Protein AF-A0A258QQN6-F1 (afdb_monomer_lite)

Structure (mmCIF, N/CA/C/O backbone):
data_AF-A0A258QQN6-F1
#
_entry.id   AF-A0A258QQN6-F1
#
loop_
_atom_site.group_PDB
_atom_site.id
_atom_site.type_symbol
_atom_site.label_atom_id
_atom_site.label_alt_id
_atom_site.label_comp_id
_atom_site.label_asym_id
_atom_site.label_entity_id
_atom_site.label_seq_id
_atom_site.pdbx_PDB_ins_code
_atom_site.Cartn_x
_atom_site.Cartn_y
_atom_site.Cartn_z
_atom_site.occupancy
_atom_site.B_iso_or_equiv
_atom_site.auth_seq_id
_atom_site.auth_comp_id
_atom_site.auth_asym_id
_atom_site.auth_atom_id
_atom_site.pdbx_PDB_model_num
ATOM 1 N N . MET A 1 1 ? -7.440 6.059 13.504 1.00 80.56 1 MET A N 1
ATOM 2 C CA . MET A 1 1 ? -8.150 4.883 12.950 1.00 80.56 1 MET A CA 1
ATOM 3 C C . MET A 1 1 ? -7.328 3.583 13.038 1.00 80.56 1 MET A C 1
ATOM 5 O O . MET A 1 1 ? -7.702 2.590 12.429 1.00 80.56 1 MET A O 1
ATOM 9 N N . ALA A 1 2 ? -6.226 3.545 13.803 1.00 85.94 2 ALA A N 1
ATOM 10 C CA . ALA A 1 2 ? -5.318 2.396 13.790 1.00 85.94 2 ALA A CA 1
ATOM 11 C C . ALA A 1 2 ? -5.894 1.136 14.459 1.00 85.94 2 ALA A C 1
ATOM 13 O O . ALA A 1 2 ? -5.624 0.049 13.972 1.00 85.94 2 ALA A O 1
ATOM 14 N N . SER A 1 3 ? -6.712 1.274 15.512 1.00 93.62 3 SER A N 1
ATOM 15 C CA . SER A 1 3 ? -7.341 0.149 16.221 1.00 93.62 3 SER A CA 1
ATOM 16 C C . SER A 1 3 ? -8.828 -0.023 15.889 1.00 93.62 3 SER A C 1
ATOM 18 O O . SER A 1 3 ? -9.477 0.959 15.508 1.00 93.62 3 SER A O 1
ATOM 20 N N . PRO A 1 4 ? -9.406 -1.224 16.099 1.00 93.94 4 PRO A N 1
ATOM 21 C CA . PRO A 1 4 ? -10.830 -1.480 15.858 1.00 93.94 4 PRO A CA 1
ATOM 22 C C . PRO A 1 4 ? -11.749 -0.524 16.624 1.00 93.94 4 PRO A C 1
ATOM 24 O O . PRO A 1 4 ? -12.660 0.068 16.047 1.00 93.94 4 PRO A O 1
ATOM 27 N N . ALA A 1 5 ? -11.455 -0.296 17.908 1.00 94.06 5 ALA A N 1
ATOM 28 C CA . ALA A 1 5 ? -12.217 0.624 18.750 1.00 94.06 5 ALA A CA 1
ATOM 29 C C . ALA A 1 5 ? -12.171 2.064 18.216 1.00 94.06 5 ALA A C 1
ATOM 31 O O . ALA A 1 5 ? -13.203 2.731 18.139 1.00 94.06 5 ALA A O 1
ATOM 32 N N . ALA A 1 6 ? -10.992 2.528 17.785 1.00 93.62 6 ALA A N 1
ATOM 33 C CA . ALA A 1 6 ? -10.862 3.850 17.189 1.00 93.62 6 ALA A CA 1
ATOM 34 C C . ALA A 1 6 ? -11.646 3.948 15.872 1.00 93.62 6 ALA A C 1
ATOM 36 O O . ALA A 1 6 ? -12.299 4.959 15.637 1.00 93.62 6 ALA A O 1
ATOM 37 N N . ARG A 1 7 ? -11.614 2.920 15.012 1.00 95.81 7 ARG A N 1
ATOM 38 C CA . ARG A 1 7 ? -12.393 2.920 13.760 1.00 95.81 7 ARG A CA 1
ATOM 39 C C . ARG A 1 7 ? -13.893 2.988 14.013 1.00 95.81 7 ARG A C 1
ATOM 41 O O . ARG A 1 7 ? -14.550 3.775 13.345 1.00 95.81 7 ARG A O 1
ATOM 48 N N . LYS A 1 8 ? -14.414 2.253 15.002 1.00 94.38 8 LYS A N 1
ATOM 49 C CA . LYS A 1 8 ? -15.832 2.326 15.390 1.00 94.38 8 LYS A CA 1
ATOM 50 C C . LYS A 1 8 ? -16.237 3.745 15.802 1.00 94.38 8 LYS A C 1
ATOM 52 O O . LYS A 1 8 ? -17.205 4.280 15.285 1.00 94.38 8 LYS A O 1
ATOM 57 N N . GLN A 1 9 ? -15.437 4.398 16.647 1.00 95.69 9 GLN A N 1
ATOM 58 C CA . GLN A 1 9 ? -15.704 5.783 17.055 1.00 95.69 9 GLN A CA 1
ATOM 59 C C . GLN A 1 9 ? -15.716 6.762 15.873 1.00 95.69 9 GLN A C 1
ATOM 61 O O . GLN A 1 9 ? -16.502 7.706 15.859 1.00 95.69 9 GLN A O 1
ATOM 66 N N . TRP A 1 10 ? -14.824 6.570 14.899 1.00 95.12 10 TRP A N 1
ATOM 67 C CA . TRP A 1 10 ? -14.793 7.393 13.689 1.00 95.12 10 TRP A CA 1
ATOM 68 C C . TRP A 1 10 ? -15.972 7.103 12.758 1.00 95.12 10 TRP A C 1
ATOM 70 O O . TRP A 1 10 ? -16.530 8.044 12.207 1.00 95.12 10 TRP A O 1
ATOM 80 N N . ALA A 1 11 ? -16.378 5.839 12.635 1.00 95.94 11 ALA A N 1
ATOM 81 C CA . ALA A 1 11 ? -17.544 5.413 11.867 1.00 95.94 11 ALA A CA 1
ATOM 82 C C . ALA A 1 11 ? -18.829 6.079 12.382 1.00 95.94 11 ALA A C 1
ATOM 84 O O . ALA A 1 11 ? -19.538 6.720 11.609 1.00 95.94 11 ALA A O 1
ATOM 85 N N . ASP A 1 12 ? -19.053 6.035 13.700 1.00 95.56 12 ASP A N 1
ATOM 86 C CA . ASP A 1 12 ? -20.218 6.651 14.347 1.00 95.56 12 ASP A CA 1
ATOM 87 C C . ASP A 1 12 ? -20.246 8.176 14.134 1.00 95.56 12 ASP A C 1
ATOM 89 O O . ASP A 1 12 ? -21.292 8.753 13.846 1.00 95.56 12 ASP A O 1
ATOM 93 N N . LYS A 1 13 ? -19.085 8.841 14.230 1.00 95.44 13 LYS A N 1
ATOM 94 C CA . LYS A 1 13 ? -18.965 10.296 14.022 1.00 95.44 13 LYS A CA 1
ATOM 95 C C . LYS A 1 13 ? -19.157 10.717 12.569 1.00 95.44 13 LYS A C 1
ATOM 97 O O . LYS A 1 13 ? -19.714 11.780 12.320 1.00 95.44 13 LYS A O 1
ATOM 102 N N . ALA A 1 14 ? -18.641 9.927 11.632 1.00 93.62 14 ALA A N 1
ATOM 103 C CA . ALA A 1 14 ? -18.717 10.217 10.206 1.00 93.62 14 ALA A CA 1
ATOM 104 C C . ALA A 1 14 ? -20.053 9.781 9.585 1.00 93.62 14 ALA A C 1
ATOM 106 O O . ALA A 1 14 ? -20.335 10.151 8.450 1.00 93.62 14 ALA A O 1
ATOM 107 N N . GLY A 1 15 ? -20.863 8.989 10.301 1.00 94.94 15 GLY A N 1
ATOM 108 C CA . GLY A 1 15 ? -22.066 8.370 9.744 1.00 94.94 15 GLY A CA 1
ATOM 109 C C . GLY A 1 15 ? -21.745 7.364 8.634 1.00 94.94 15 GLY A C 1
ATOM 110 O O . GLY A 1 15 ? -22.539 7.196 7.714 1.00 94.94 15 GLY A O 1
ATOM 111 N N . MET A 1 16 ? -20.571 6.727 8.697 1.00 94.31 16 MET A N 1
ATOM 112 C CA . MET A 1 16 ? -20.057 5.818 7.667 1.00 94.31 16 MET A CA 1
ATOM 113 C C . MET A 1 16 ? -19.900 4.397 8.216 1.00 94.31 16 MET A C 1
ATOM 115 O O . MET A 1 16 ? -19.631 4.227 9.408 1.00 94.31 16 MET A O 1
ATOM 119 N N . PRO A 1 17 ? -19.984 3.355 7.374 1.00 96.00 17 PRO A N 1
ATOM 120 C CA . PRO A 1 17 ? -19.658 1.996 7.784 1.00 96.00 17 PRO A CA 1
ATOM 121 C C . PRO A 1 17 ? -18.221 1.887 8.313 1.00 96.00 17 PRO A C 1
ATOM 123 O O . PRO A 1 17 ? -17.280 2.439 7.745 1.00 96.00 17 PRO A O 1
ATOM 126 N N . THR A 1 18 ? -18.012 1.098 9.373 1.00 94.00 18 THR A N 1
ATOM 127 C CA . THR A 1 18 ? -16.664 0.871 9.936 1.00 94.00 18 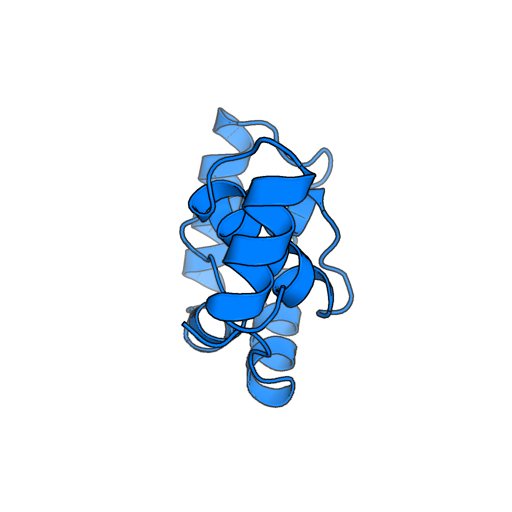THR A CA 1
ATOM 128 C C . THR A 1 18 ? -15.691 0.277 8.914 1.00 94.00 18 THR A C 1
ATOM 130 O O . THR A 1 18 ? -14.490 0.534 8.991 1.00 94.00 18 THR A O 1
ATOM 133 N N . GLN A 1 19 ? -16.202 -0.479 7.940 1.00 93.69 19 GLN A N 1
ATOM 134 C CA . GLN A 1 19 ? -15.408 -1.027 6.845 1.00 93.69 19 GLN A CA 1
ATOM 135 C C . GLN A 1 19 ? -14.825 0.069 5.943 1.00 93.69 19 GLN A C 1
ATOM 137 O O . GLN A 1 19 ? -13.649 -0.002 5.611 1.00 93.69 19 GLN A O 1
ATOM 142 N N . GLU A 1 20 ? -15.580 1.124 5.626 1.00 95.00 20 GLU A N 1
ATOM 143 C CA . GLU A 1 20 ? -15.059 2.243 4.826 1.00 95.00 20 GLU A CA 1
ATOM 144 C C . GLU A 1 20 ? -13.966 3.007 5.581 1.00 95.00 20 GLU A C 1
ATOM 146 O O . GLU A 1 20 ? -12.940 3.374 5.011 1.00 95.00 20 GLU A O 1
ATOM 151 N N . ILE A 1 21 ? -14.122 3.167 6.899 1.00 96.12 21 ILE A N 1
ATOM 152 C CA . ILE A 1 21 ? -13.079 3.746 7.756 1.00 96.12 21 ILE A CA 1
ATOM 153 C C . ILE A 1 21 ? -11.823 2.862 7.785 1.00 96.12 21 ILE A C 1
ATOM 155 O O . ILE A 1 21 ? -10.710 3.386 7.838 1.00 96.12 21 ILE A O 1
ATOM 159 N N . LEU A 1 22 ? -11.972 1.532 7.759 1.00 95.56 22 LEU A N 1
ATOM 160 C CA . LEU A 1 22 ? -10.839 0.611 7.647 1.00 95.56 22 LEU A CA 1
ATOM 161 C C . LEU A 1 22 ? -10.128 0.773 6.300 1.00 95.56 22 LEU A C 1
ATOM 163 O O . LEU A 1 22 ? -8.912 0.935 6.295 1.00 95.56 22 LEU A O 1
ATOM 167 N N . THR A 1 23 ? -10.871 0.805 5.195 1.00 94.88 23 THR A N 1
ATOM 168 C CA . THR A 1 23 ? -10.328 1.047 3.852 1.00 94.88 23 THR A CA 1
ATOM 169 C C . THR A 1 23 ? -9.547 2.362 3.795 1.00 94.88 23 THR A C 1
ATOM 171 O O . THR A 1 23 ? -8.389 2.385 3.382 1.00 94.88 23 THR A O 1
ATOM 174 N N . LEU A 1 24 ? -10.118 3.454 4.313 1.00 95.06 24 LEU A N 1
ATOM 175 C CA . LEU A 1 24 ? -9.436 4.749 4.393 1.00 95.06 24 LEU A CA 1
ATOM 176 C C . LEU A 1 24 ? -8.168 4.690 5.257 1.00 95.06 24 LEU A C 1
ATOM 178 O O . LEU A 1 24 ? -7.139 5.253 4.886 1.00 95.06 24 LEU A O 1
ATOM 182 N N . ALA A 1 25 ? -8.215 3.997 6.399 1.00 96.06 25 ALA A N 1
ATOM 183 C CA . ALA A 1 25 ? -7.057 3.839 7.275 1.00 96.06 25 ALA A CA 1
ATOM 184 C C . ALA A 1 25 ? -5.927 3.039 6.609 1.00 96.06 25 ALA A C 1
ATOM 186 O O . ALA A 1 25 ? -4.757 3.373 6.782 1.00 96.06 25 ALA A O 1
ATOM 187 N N . ASN A 1 26 ? -6.281 2.016 5.839 1.00 96.44 26 ASN A N 1
ATOM 188 C CA . ASN A 1 26 ? -5.361 1.174 5.087 1.00 96.44 26 ASN A CA 1
ATOM 189 C C . ASN A 1 26 ? -4.682 1.934 3.941 1.00 96.44 26 ASN A C 1
ATOM 191 O O . ASN A 1 26 ? -3.453 1.932 3.852 1.00 96.44 26 ASN A O 1
ATOM 195 N N . ARG A 1 27 ? -5.449 2.692 3.148 1.00 95.69 27 ARG A N 1
ATOM 196 C CA . ARG A 1 27 ? -4.903 3.606 2.128 1.00 95.69 27 ARG A CA 1
ATOM 197 C C . ARG A 1 27 ? -3.976 4.652 2.738 1.00 95.69 27 ARG A C 1
ATOM 199 O O . ARG A 1 27 ? -2.894 4.896 2.210 1.00 95.69 27 ARG A O 1
ATOM 206 N N . ALA A 1 28 ? -4.359 5.222 3.882 1.00 95.56 28 ALA A N 1
ATOM 207 C CA . ALA A 1 28 ? -3.521 6.170 4.612 1.00 95.56 28 ALA A CA 1
ATOM 208 C C . ALA A 1 28 ? -2.236 5.526 5.172 1.00 95.56 28 ALA A C 1
ATOM 210 O O . ALA A 1 28 ? -1.213 6.199 5.302 1.00 95.56 28 ALA A O 1
ATOM 211 N N . ASP A 1 29 ? -2.259 4.232 5.508 1.00 96.44 29 ASP A N 1
ATOM 212 C CA . ASP A 1 29 ? -1.053 3.498 5.902 1.00 96.44 29 ASP A CA 1
ATOM 213 C C . ASP A 1 29 ? -0.132 3.258 4.695 1.00 96.44 29 ASP A C 1
ATOM 215 O O . ASP A 1 29 ? 1.072 3.496 4.791 1.00 96.44 29 ASP A O 1
ATOM 219 N N . LEU A 1 30 ? -0.691 2.870 3.542 1.00 97.50 30 LEU A N 1
ATOM 220 C CA . LEU A 1 30 ? 0.044 2.735 2.277 1.00 97.50 30 LEU A CA 1
ATOM 221 C C . LEU A 1 30 ? 0.673 4.059 1.832 1.00 97.50 30 LEU A C 1
ATOM 223 O O . LEU A 1 30 ? 1.822 4.068 1.390 1.00 97.50 30 LEU A O 1
ATOM 227 N N . SER A 1 31 ? -0.020 5.186 2.017 1.00 96.00 31 SER A N 1
ATOM 228 C CA . SER A 1 31 ? 0.483 6.501 1.607 1.00 96.00 31 SER A CA 1
ATOM 229 C C . SER A 1 31 ? 1.665 7.022 2.436 1.00 96.00 31 SER A C 1
ATOM 231 O O . SER A 1 31 ? 2.165 8.117 2.192 1.00 96.00 31 SER A O 1
ATOM 233 N N . ARG A 1 32 ? 2.115 6.269 3.449 1.00 96.06 32 ARG A N 1
ATOM 234 C CA . ARG A 1 32 ? 3.372 6.539 4.165 1.00 96.06 32 ARG A CA 1
ATOM 235 C C . ARG A 1 32 ? 4.609 6.158 3.348 1.00 96.06 32 ARG A C 1
ATOM 237 O O . ARG A 1 32 ? 5.708 6.563 3.717 1.00 96.06 32 ARG A O 1
ATOM 244 N N . ILE A 1 33 ? 4.448 5.343 2.306 1.00 97.75 33 ILE A N 1
ATOM 245 C CA . ILE A 1 33 ? 5.522 4.956 1.390 1.00 97.75 33 ILE A CA 1
ATOM 246 C C . ILE A 1 33 ? 5.797 6.131 0.453 1.00 97.75 33 ILE A C 1
ATOM 248 O O . ILE A 1 33 ? 4.885 6.663 -0.184 1.00 97.75 33 ILE A O 1
ATOM 252 N N . ASN A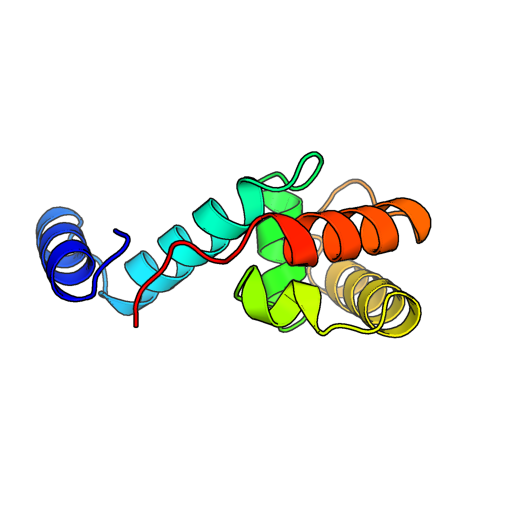 1 34 ? 7.060 6.541 0.346 1.00 97.25 34 ASN A N 1
ATOM 253 C CA . ASN A 1 34 ? 7.440 7.651 -0.518 1.00 97.25 34 ASN A CA 1
ATOM 254 C C . ASN A 1 34 ? 7.092 7.324 -1.974 1.00 97.25 34 ASN A C 1
ATOM 256 O O . ASN A 1 34 ? 7.488 6.288 -2.505 1.00 97.25 34 ASN A O 1
ATOM 260 N N . GLY A 1 35 ? 6.351 8.224 -2.620 1.00 95.38 35 GLY A N 1
ATOM 261 C CA . GLY A 1 35 ? 5.866 8.037 -3.988 1.00 95.38 35 GLY A CA 1
ATOM 262 C C . GLY A 1 35 ? 4.501 7.349 -4.094 1.00 95.38 35 GLY A C 1
ATOM 263 O O . GLY A 1 35 ? 3.940 7.337 -5.188 1.00 95.38 35 GLY A O 1
ATOM 264 N N . VAL A 1 36 ? 3.926 6.858 -2.990 1.00 97.06 36 VAL A N 1
ATOM 265 C CA . VAL A 1 36 ? 2.550 6.345 -2.945 1.00 97.06 36 VAL A CA 1
ATOM 266 C C . VAL A 1 36 ? 1.629 7.438 -2.399 1.00 97.06 36 VAL A C 1
ATOM 268 O O . VAL A 1 36 ? 1.512 7.645 -1.198 1.00 97.06 36 VAL A O 1
ATOM 271 N N . GLY A 1 37 ? 0.981 8.179 -3.298 1.00 94.06 37 GLY A N 1
ATOM 272 C CA . GLY A 1 37 ? -0.118 9.090 -2.950 1.00 94.06 37 GLY A CA 1
ATOM 273 C C . GLY A 1 37 ? -1.484 8.400 -3.022 1.00 94.06 37 GLY A C 1
ATOM 274 O O . GLY A 1 37 ? -1.557 7.224 -3.362 1.00 94.06 37 GLY A O 1
ATOM 275 N N . GLY A 1 38 ? -2.569 9.151 -2.801 1.00 93.50 38 GLY A N 1
ATOM 276 C CA . GLY A 1 38 ? -3.944 8.618 -2.807 1.00 93.50 38 GLY A CA 1
ATOM 277 C C . GLY A 1 38 ? -4.306 7.807 -4.061 1.00 93.50 38 GLY A C 1
ATOM 278 O O . GLY A 1 38 ? -4.808 6.695 -3.966 1.00 93.50 38 GLY A O 1
ATOM 279 N N . ALA A 1 39 ? -3.954 8.308 -5.248 1.00 95.25 39 ALA A N 1
ATOM 280 C CA . ALA A 1 39 ? -4.240 7.609 -6.503 1.00 95.25 39 ALA A CA 1
ATOM 281 C C . ALA A 1 39 ? -3.488 6.265 -6.622 1.00 95.25 39 ALA A C 1
ATOM 283 O O . ALA A 1 39 ? -4.040 5.276 -7.097 1.00 95.25 39 ALA A O 1
ATOM 284 N N . PHE A 1 40 ? -2.236 6.205 -6.152 1.00 97.50 40 PHE A N 1
ATOM 285 C CA . PHE A 1 40 ? -1.473 4.956 -6.145 1.00 97.50 40 PHE A CA 1
ATOM 286 C C . PHE A 1 40 ? -1.906 4.018 -5.017 1.00 97.50 40 PHE A C 1
ATOM 288 O O . PHE A 1 40 ? -1.906 2.813 -5.239 1.00 97.50 40 PHE A O 1
ATOM 295 N N . SER A 1 41 ? -2.320 4.526 -3.851 1.00 96.81 41 SER A N 1
ATOM 296 C CA . SER A 1 41 ? -2.914 3.677 -2.810 1.00 96.81 41 SER A CA 1
ATOM 297 C C . SER A 1 41 ? -4.232 3.057 -3.272 1.00 96.81 41 SER A C 1
ATOM 299 O O . SER A 1 41 ? -4.456 1.877 -3.031 1.00 96.81 41 SER A O 1
ATOM 301 N N . ASP A 1 42 ? -5.059 3.810 -4.002 1.00 96.25 42 ASP A N 1
ATOM 302 C CA . ASP A 1 42 ? -6.308 3.302 -4.578 1.00 96.25 42 ASP A CA 1
ATOM 303 C C . ASP A 1 42 ? -6.036 2.242 -5.650 1.00 96.25 42 ASP A C 1
ATOM 305 O O . ASP A 1 42 ? -6.718 1.220 -5.712 1.00 96.25 42 ASP A O 1
ATOM 309 N N . LEU A 1 43 ? -5.015 2.462 -6.485 1.00 97.75 43 LEU A N 1
ATOM 310 C CA . LEU A 1 43 ? -4.598 1.489 -7.490 1.00 97.75 43 LEU A CA 1
ATOM 311 C C . LEU A 1 43 ? -4.015 0.218 -6.861 1.00 97.75 43 LEU A C 1
ATOM 313 O O . LEU A 1 43 ? -4.287 -0.874 -7.353 1.00 97.75 43 LEU A O 1
ATOM 317 N N . LEU A 1 44 ? -3.237 0.343 -5.784 1.00 98.00 44 LEU A N 1
ATOM 318 C CA . LEU A 1 44 ? -2.708 -0.797 -5.035 1.00 98.00 44 LEU A CA 1
ATOM 319 C C . LEU A 1 44 ? -3.842 -1.637 -4.441 1.00 98.00 44 LEU A C 1
ATOM 321 O O . LEU A 1 44 ? -3.866 -2.844 -4.672 1.00 98.00 44 LEU A O 1
ATOM 325 N N . GLU A 1 45 ? -4.816 -1.007 -3.783 1.00 96.69 45 GLU A N 1
ATOM 326 C CA . GLU A 1 45 ? -6.011 -1.691 -3.270 1.00 96.69 45 GLU A CA 1
ATOM 327 C C . GLU A 1 45 ? -6.785 -2.372 -4.402 1.00 96.69 45 GLU A C 1
ATOM 329 O O . GLU A 1 45 ? -7.108 -3.556 -4.339 1.00 96.69 45 GLU A O 1
ATOM 334 N N . ALA A 1 46 ? -7.016 -1.663 -5.508 1.00 96.94 46 ALA A N 1
ATOM 335 C CA . ALA A 1 46 ? -7.703 -2.231 -6.660 1.00 96.94 46 ALA A CA 1
ATOM 336 C C . ALA A 1 46 ? -6.920 -3.382 -7.327 1.00 96.94 46 ALA A C 1
ATOM 338 O O . ALA A 1 46 ? -7.536 -4.231 -7.976 1.00 96.94 46 ALA A O 1
ATOM 339 N N . ALA A 1 47 ? -5.595 -3.428 -7.158 1.00 97.19 47 ALA A N 1
ATOM 340 C CA . ALA A 1 47 ? -4.717 -4.528 -7.553 1.00 97.19 47 ALA A CA 1
ATOM 341 C C . ALA A 1 47 ? -4.613 -5.643 -6.486 1.00 97.19 47 ALA A C 1
ATOM 343 O O . ALA A 1 47 ? -3.871 -6.611 -6.677 1.00 97.19 47 ALA A O 1
ATOM 344 N N . GLY A 1 48 ? -5.373 -5.542 -5.390 1.00 96.62 48 GLY A N 1
ATOM 345 C CA . GLY A 1 48 ? -5.457 -6.522 -4.307 1.00 96.62 48 GLY A CA 1
ATOM 346 C C . GLY A 1 48 ? -4.393 -6.353 -3.222 1.00 96.62 48 GLY A C 1
ATOM 347 O O . GLY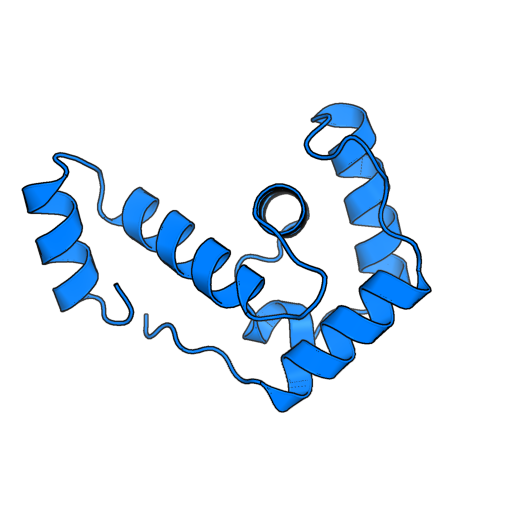 A 1 48 ? -3.994 -7.342 -2.606 1.00 96.62 48 GLY A O 1
ATOM 348 N N . VAL A 1 49 ? -3.854 -5.149 -3.043 1.00 97.94 49 VAL A N 1
ATOM 349 C CA . VAL A 1 49 ? -2.895 -4.814 -1.985 1.00 97.94 49 VAL A CA 1
ATOM 350 C C . VAL A 1 49 ? -3.512 -3.769 -1.071 1.00 97.94 49 VAL A C 1
ATOM 352 O O . VAL A 1 49 ? -3.435 -2.572 -1.338 1.00 97.94 49 VAL A O 1
ATOM 355 N N . ASP A 1 50 ? -4.065 -4.229 0.041 1.00 95.75 50 ASP A N 1
ATOM 356 C CA . ASP A 1 50 ? -4.808 -3.375 0.962 1.00 95.75 50 ASP A CA 1
ATOM 357 C C . ASP A 1 50 ? -3.895 -2.839 2.067 1.00 95.75 50 ASP A C 1
ATOM 359 O O . ASP A 1 50 ? -4.222 -1.870 2.746 1.00 95.75 50 ASP A O 1
ATOM 363 N N . THR A 1 51 ? -2.734 -3.463 2.293 1.00 97.81 51 THR A N 1
ATOM 364 C CA . THR A 1 51 ? -1.891 -3.146 3.452 1.00 97.81 51 THR A CA 1
ATOM 365 C C . THR A 1 51 ? -0.406 -3.064 3.124 1.00 97.81 51 THR A C 1
ATOM 367 O O . THR A 1 51 ? 0.106 -3.745 2.235 1.00 97.81 51 THR A O 1
ATOM 370 N N . VAL A 1 52 ? 0.333 -2.292 3.930 1.00 97.31 52 VAL A N 1
ATOM 371 C CA . VAL A 1 52 ? 1.806 -2.235 3.870 1.00 97.31 52 VAL A CA 1
ATOM 372 C C . VAL A 1 52 ? 2.425 -3.627 4.054 1.00 97.31 52 VAL A C 1
ATOM 374 O O . VAL A 1 52 ? 3.412 -3.961 3.405 1.00 97.31 52 VAL A O 1
ATOM 377 N N . LYS A 1 53 ? 1.833 -4.471 4.911 1.00 96.50 53 LYS A N 1
ATOM 378 C CA . LYS A 1 53 ? 2.319 -5.839 5.144 1.00 96.50 53 LYS A CA 1
ATOM 379 C C . LYS A 1 53 ? 2.160 -6.706 3.899 1.00 96.50 53 LYS A C 1
ATOM 381 O O . LYS A 1 53 ? 3.091 -7.407 3.528 1.00 96.50 53 LYS A O 1
ATOM 386 N N . GLU A 1 54 ? 1.012 -6.636 3.236 1.00 97.62 54 GLU A N 1
ATOM 387 C CA . GLU A 1 54 ? 0.783 -7.366 1.987 1.00 97.62 54 GLU A CA 1
ATOM 388 C C . GLU A 1 54 ? 1.735 -6.905 0.891 1.00 97.62 54 GLU A C 1
ATOM 390 O O . GLU A 1 54 ? 2.344 -7.745 0.231 1.00 97.62 54 GLU A O 1
ATOM 395 N N . LEU A 1 55 ? 1.917 -5.588 0.739 1.00 98.12 55 LEU A N 1
ATOM 396 C CA . LEU A 1 55 ? 2.839 -5.021 -0.241 1.00 98.12 55 LEU A CA 1
ATOM 397 C C . LEU A 1 55 ? 4.262 -5.560 -0.054 1.00 98.12 55 LEU A C 1
ATOM 399 O O . LEU A 1 55 ? 4.898 -5.962 -1.026 1.00 98.12 55 LEU A O 1
ATOM 403 N N . ALA A 1 56 ? 4.734 -5.661 1.191 1.00 97.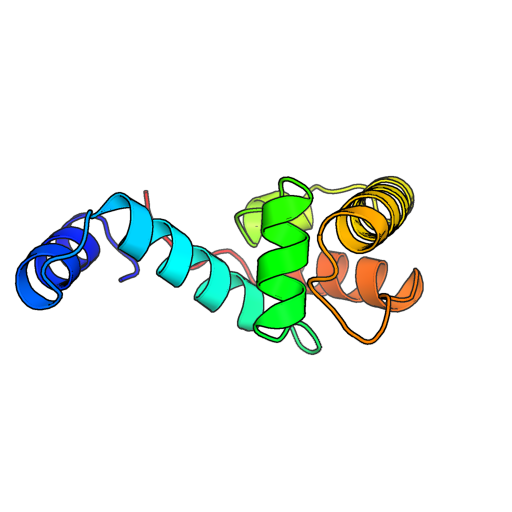69 56 ALA A N 1
ATOM 404 C CA . ALA A 1 56 ? 6.058 -6.189 1.516 1.00 97.69 56 ALA A CA 1
ATOM 405 C C . ALA A 1 56 ? 6.290 -7.640 1.037 1.00 97.69 56 ALA A C 1
ATOM 407 O O . ALA A 1 56 ? 7.439 -8.051 0.853 1.00 97.69 56 ALA A O 1
ATOM 408 N N . HIS A 1 57 ? 5.221 -8.411 0.818 1.00 97.19 57 HIS A N 1
ATOM 409 C CA . HIS A 1 57 ? 5.271 -9.805 0.370 1.00 97.19 57 HIS A CA 1
ATOM 410 C C . HIS A 1 57 ? 5.002 -9.990 -1.132 1.00 97.19 57 HIS A C 1
ATOM 412 O O . HIS A 1 57 ? 5.054 -11.118 -1.626 1.00 97.19 57 HIS A O 1
ATOM 418 N N . ARG A 1 58 ? 4.720 -8.919 -1.884 1.00 97.69 58 ARG A N 1
ATOM 419 C CA . ARG A 1 58 ? 4.440 -9.016 -3.324 1.00 97.69 58 ARG A CA 1
ATOM 420 C C . ARG A 1 58 ? 5.709 -9.245 -4.151 1.00 97.69 58 ARG A C 1
ATOM 422 O O . ARG A 1 58 ? 6.805 -8.813 -3.799 1.00 97.69 58 ARG A O 1
ATOM 429 N N . ARG A 1 59 ? 5.530 -9.904 -5.304 1.00 97.88 59 ARG A N 1
ATOM 430 C CA . ARG A 1 59 ? 6.525 -9.964 -6.387 1.00 97.88 59 ARG A CA 1
ATOM 431 C C . ARG A 1 59 ? 6.336 -8.746 -7.290 1.00 97.88 59 ARG A C 1
ATOM 433 O O . ARG A 1 59 ? 5.240 -8.580 -7.823 1.00 97.88 59 ARG A O 1
ATOM 440 N N . ALA A 1 60 ? 7.387 -7.946 -7.464 1.00 97.50 60 ALA A N 1
ATOM 441 C CA . ALA A 1 60 ? 7.330 -6.662 -8.165 1.00 97.50 60 ALA A CA 1
ATOM 442 C C . ALA A 1 60 ? 6.759 -6.779 -9.584 1.00 97.50 60 ALA A C 1
ATOM 444 O O . ALA A 1 60 ? 5.768 -6.119 -9.878 1.00 97.50 60 ALA A O 1
ATOM 445 N N . ASP A 1 61 ? 7.284 -7.695 -10.404 1.00 97.38 61 ASP A N 1
ATOM 446 C CA . ASP A 1 61 ? 6.827 -7.878 -11.791 1.00 97.38 61 ASP A CA 1
ATOM 447 C C . ASP A 1 61 ? 5.329 -8.192 -11.883 1.00 97.38 61 ASP A C 1
ATOM 449 O O . ASP A 1 61 ? 4.609 -7.621 -12.698 1.00 97.38 61 ASP A O 1
ATOM 453 N N . ASN A 1 62 ? 4.831 -9.068 -11.002 1.00 98.25 62 ASN A N 1
ATOM 454 C CA . ASN A 1 62 ? 3.416 -9.448 -11.001 1.00 98.25 62 ASN A CA 1
ATOM 455 C C . ASN A 1 62 ? 2.529 -8.297 -10.560 1.00 98.25 62 ASN A C 1
ATOM 457 O O . ASN A 1 62 ? 1.456 -8.095 -11.122 1.00 98.25 62 ASN A O 1
ATOM 461 N N . LEU A 1 63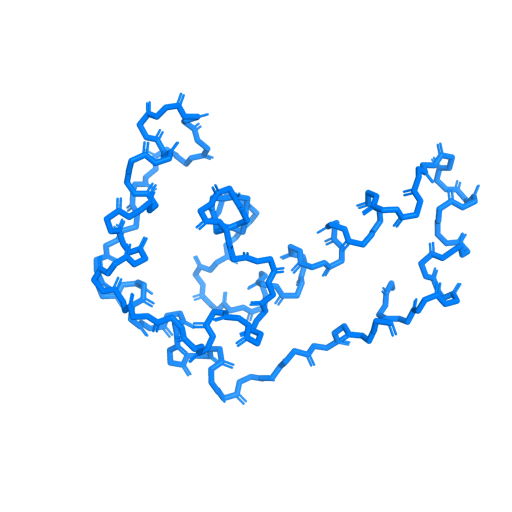 ? 2.960 -7.574 -9.526 1.00 98.38 63 LEU A N 1
ATOM 462 C CA . LEU A 1 63 ? 2.207 -6.439 -9.025 1.00 98.38 63 LEU A CA 1
ATOM 463 C C . LEU A 1 63 ? 2.168 -5.325 -10.070 1.00 98.38 63 LEU A C 1
ATOM 465 O O . LEU A 1 63 ? 1.102 -4.780 -10.318 1.00 98.38 63 LEU A O 1
ATOM 469 N N . HIS A 1 64 ? 3.294 -5.037 -10.722 1.00 98.50 64 HIS A N 1
ATOM 470 C CA . HIS A 1 64 ? 3.374 -4.038 -11.782 1.00 98.50 64 HIS A CA 1
ATOM 471 C C . HIS A 1 64 ? 2.415 -4.360 -12.928 1.00 98.50 64 HIS A C 1
ATOM 473 O O . HIS A 1 64 ? 1.563 -3.532 -13.243 1.00 98.50 64 HIS A O 1
ATOM 479 N N . GLN A 1 65 ? 2.467 -5.581 -13.471 1.00 98.31 65 GLN A N 1
ATOM 480 C CA . GLN A 1 65 ? 1.531 -6.011 -14.514 1.00 98.31 65 GLN A CA 1
ATOM 481 C C . GLN A 1 65 ? 0.077 -5.894 -14.050 1.00 98.31 65 GLN A C 1
ATOM 483 O O . GLN A 1 65 ? -0.755 -5.336 -14.764 1.00 98.31 65 GLN A O 1
ATOM 488 N N . LYS A 1 66 ? -0.224 -6.318 -12.814 1.00 98.38 66 LYS A N 1
ATOM 489 C CA . LYS A 1 66 ? -1.590 -6.232 -12.297 1.00 98.38 66 LYS A CA 1
ATOM 490 C C . LYS A 1 66 ? -2.079 -4.793 -12.143 1.00 98.38 66 LYS A C 1
ATOM 492 O O . LYS A 1 66 ? -3.236 -4.505 -12.437 1.00 98.38 66 LYS A O 1
ATOM 497 N N . MET A 1 67 ? -1.211 -3.888 -11.697 1.00 98.00 67 MET A N 1
ATOM 498 C CA . MET A 1 67 ? -1.526 -2.466 -11.584 1.00 98.00 67 MET A CA 1
ATOM 499 C C . MET A 1 67 ? -1.790 -1.840 -12.957 1.00 98.00 67 MET A C 1
ATOM 501 O O . MET A 1 67 ? -2.696 -1.022 -13.065 1.00 98.00 67 MET A O 1
ATOM 505 N N . LEU A 1 68 ? -1.065 -2.238 -14.007 1.00 97.94 68 LEU A N 1
ATOM 506 C CA . LEU A 1 68 ? -1.341 -1.771 -15.370 1.00 97.94 68 LEU A CA 1
ATOM 507 C C . LEU A 1 68 ? -2.700 -2.264 -15.882 1.00 97.94 68 LEU A C 1
ATOM 509 O O . LEU A 1 68 ? -3.495 -1.451 -16.345 1.00 97.94 68 LEU A O 1
ATOM 513 N N . GLU A 1 69 ? -2.999 -3.561 -15.735 1.00 97.94 69 GLU A N 1
ATOM 514 C CA . GLU A 1 69 ? -4.303 -4.137 -16.106 1.00 97.94 69 GLU A CA 1
ATOM 515 C C . GLU A 1 69 ? -5.457 -3.384 -15.432 1.00 97.94 69 GLU A C 1
ATOM 517 O O . GLU A 1 69 ? -6.383 -2.903 -16.084 1.00 97.94 69 GLU A O 1
ATOM 522 N N . VAL A 1 70 ? -5.372 -3.224 -14.109 1.00 97.75 70 VAL A N 1
ATOM 523 C CA . VAL A 1 70 ? -6.414 -2.561 -13.320 1.00 97.75 70 VAL A CA 1
ATOM 524 C C . VAL A 1 70 ? -6.526 -1.081 -13.676 1.00 97.75 70 VAL A C 1
ATOM 526 O O . VAL A 1 70 ? -7.635 -0.547 -13.717 1.00 97.75 70 VAL A O 1
ATOM 529 N N . ASN A 1 71 ? -5.411 -0.397 -13.948 1.00 97.25 71 ASN A N 1
ATOM 530 C CA . ASN A 1 71 ? -5.450 1.015 -14.313 1.00 97.25 71 ASN A CA 1
ATOM 531 C C . ASN A 1 71 ? -6.006 1.239 -15.725 1.00 97.25 71 ASN A C 1
ATOM 533 O O . ASN A 1 71 ? -6.686 2.240 -15.948 1.00 97.25 71 ASN A O 1
ATOM 537 N N . ALA A 1 72 ? -5.792 0.305 -16.655 1.00 96.88 72 ALA A N 1
ATOM 538 C CA . ALA A 1 72 ? -6.403 0.352 -17.981 1.00 96.88 72 ALA A CA 1
ATOM 539 C C . ALA A 1 72 ? -7.940 0.280 -17.900 1.00 96.88 72 ALA A C 1
ATOM 541 O O . ALA A 1 72 ? -8.636 0.991 -18.629 1.00 96.88 72 ALA A O 1
ATOM 542 N N . GLU A 1 73 ? -8.470 -0.525 -16.974 1.00 96.75 73 GLU A N 1
ATOM 543 C CA . GLU A 1 73 ? -9.911 -0.672 -16.749 1.00 96.75 73 GLU A CA 1
ATOM 544 C C . GLU A 1 73 ? -10.510 0.492 -15.946 1.00 96.75 73 GLU A C 1
ATOM 546 O O . GLU A 1 73 ? -11.531 1.065 -16.330 1.00 96.75 73 GLU A O 1
ATOM 551 N N . LYS A 1 74 ? -9.886 0.843 -14.815 1.00 95.94 74 LYS A N 1
ATOM 552 C CA . LYS A 1 74 ? -10.468 1.746 -13.809 1.00 95.94 74 LYS A CA 1
ATOM 553 C C . LYS A 1 74 ? -9.970 3.187 -13.889 1.00 95.94 74 LYS A C 1
ATOM 555 O O . LYS A 1 74 ? -10.592 4.057 -13.286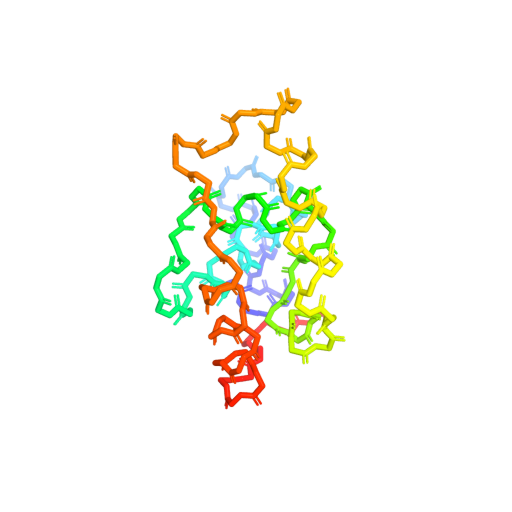 1.00 95.94 74 LYS A O 1
ATOM 560 N N . LYS A 1 75 ? -8.875 3.448 -14.613 1.00 95.56 75 LYS A N 1
ATOM 561 C CA . LYS A 1 75 ? -8.276 4.781 -14.817 1.00 95.56 75 LYS A CA 1
ATOM 562 C C . LYS A 1 75 ? -8.064 5.553 -13.508 1.00 95.56 75 LYS A C 1
ATOM 564 O O . LYS A 1 75 ? -8.419 6.723 -13.398 1.00 95.56 75 LYS A O 1
ATOM 569 N N . LEU A 1 76 ? -7.503 4.875 -12.507 1.00 94.50 76 LEU A N 1
ATOM 570 C CA . LEU A 1 76 ? -7.295 5.418 -11.160 1.00 94.50 76 LEU A CA 1
ATOM 571 C C . LEU A 1 76 ? -6.122 6.400 -11.106 1.00 94.50 76 LEU A C 1
ATOM 573 O O . LEU A 1 76 ? -6.127 7.329 -10.301 1.00 94.50 76 LEU A O 1
ATOM 577 N N . THR A 1 77 ? -5.122 6.225 -11.972 1.00 94.56 77 THR A N 1
ATOM 578 C CA . THR A 1 77 ? -3.968 7.117 -12.066 1.00 94.56 77 THR A CA 1
ATOM 579 C C . THR A 1 77 ? -3.798 7.653 -13.482 1.00 94.56 77 THR A C 1
ATOM 581 O O . THR A 1 77 ? -3.924 6.932 -14.470 1.00 94.56 77 THR A O 1
ATOM 584 N N . MET A 1 78 ? -3.451 8.939 -13.575 1.00 91.00 78 MET A N 1
ATOM 585 C CA . MET A 1 78 ? -3.098 9.590 -14.846 1.00 91.00 78 MET A CA 1
ATOM 586 C C . MET A 1 78 ? -1.746 9.112 -15.384 1.00 91.00 78 MET A C 1
ATOM 588 O O . MET A 1 78 ? -1.523 9.091 -16.590 1.00 91.00 78 MET A O 1
ATOM 592 N N . ARG A 1 79 ? -0.829 8.756 -14.478 1.00 91.38 79 ARG A N 1
ATOM 593 C CA . ARG A 1 79 ? 0.493 8.222 -14.798 1.00 91.38 79 ARG A CA 1
ATOM 594 C C . ARG A 1 79 ? 0.600 6.804 -14.264 1.00 91.38 79 ARG A C 1
ATOM 596 O O . ARG A 1 79 ? 0.334 6.559 -13.086 1.00 91.38 79 ARG A O 1
ATOM 603 N N . GLU A 1 80 ? 1.040 5.901 -15.123 1.00 93.19 80 GLU A N 1
ATOM 604 C CA . GLU A 1 80 ? 1.319 4.519 -14.757 1.00 93.19 80 GLU A CA 1
ATOM 605 C C . GLU A 1 80 ? 2.592 4.420 -13.900 1.00 93.19 80 GLU A C 1
ATOM 607 O O . GLU A 1 80 ? 3.549 5.181 -14.115 1.00 93.19 80 GLU A O 1
ATOM 612 N N . PRO A 1 81 ? 2.627 3.503 -12.919 1.00 95.50 81 PRO A N 1
ATOM 613 C CA . PRO A 1 81 ? 3.837 3.248 -12.154 1.00 95.50 81 PRO A CA 1
ATOM 614 C C . PRO A 1 81 ? 4.897 2.588 -13.043 1.00 95.50 81 PRO A C 1
ATOM 616 O O . PRO A 1 81 ? 4.591 1.733 -13.876 1.00 95.50 81 PRO A O 1
ATOM 619 N N . THR A 1 82 ? 6.165 2.947 -12.853 1.00 97.75 82 THR A N 1
ATOM 620 C CA . THR A 1 82 ? 7.274 2.210 -13.473 1.00 97.75 82 THR A CA 1
ATOM 621 C C . THR A 1 82 ? 7.613 0.955 -12.656 1.00 97.75 82 THR A C 1
ATOM 623 O O . THR A 1 82 ? 7.349 0.931 -11.450 1.00 97.75 82 THR A O 1
ATOM 626 N N . PRO A 1 83 ? 8.251 -0.073 -13.251 1.00 97.94 83 PRO A N 1
ATOM 627 C CA . PRO A 1 83 ? 8.698 -1.252 -12.503 1.00 97.94 83 PRO A CA 1
ATOM 628 C C . PRO A 1 83 ? 9.587 -0.892 -11.304 1.00 97.94 83 PRO A C 1
ATOM 630 O O . PRO A 1 83 ? 9.343 -1.351 -10.193 1.00 97.94 83 PRO A O 1
ATOM 633 N N . ALA A 1 84 ? 10.534 0.033 -11.499 1.00 98.12 84 ALA A N 1
ATOM 634 C CA . ALA A 1 84 ? 11.429 0.505 -10.443 1.00 98.12 84 ALA A CA 1
ATOM 635 C C . ALA A 1 84 ? 10.685 1.197 -9.285 1.00 98.12 84 ALA A C 1
ATOM 637 O O . ALA A 1 84 ? 11.083 1.059 -8.132 1.00 98.12 84 ALA A O 1
ATOM 638 N N . GLN A 1 85 ? 9.591 1.919 -9.566 1.00 98.12 85 GLN A N 1
ATOM 639 C CA . GLN A 1 85 ? 8.753 2.487 -8.504 1.00 98.12 85 GLN A CA 1
ATOM 640 C C . GLN A 1 85 ? 8.092 1.383 -7.678 1.00 98.12 85 GLN A C 1
ATOM 642 O O . GLN A 1 85 ? 8.095 1.457 -6.456 1.00 98.12 85 GLN A O 1
ATOM 647 N N . VAL A 1 86 ? 7.566 0.341 -8.329 1.00 98.19 86 VAL A N 1
ATOM 648 C CA . VAL A 1 86 ? 6.926 -0.784 -7.631 1.00 98.19 86 VAL A CA 1
ATOM 649 C C . VAL A 1 86 ? 7.936 -1.554 -6.776 1.00 98.19 86 VAL A C 1
ATOM 651 O O . VAL A 1 86 ? 7.632 -1.902 -5.635 1.00 98.19 86 VAL A O 1
ATOM 654 N N . GLU A 1 87 ? 9.145 -1.787 -7.286 1.00 98.38 87 GLU A N 1
ATOM 655 C CA . GLU A 1 87 ? 10.239 -2.405 -6.526 1.00 98.38 87 GLU A CA 1
ATOM 656 C C . GLU A 1 87 ? 10.614 -1.591 -5.284 1.00 98.38 87 GLU A C 1
ATOM 658 O O . GLU A 1 87 ? 10.706 -2.146 -4.185 1.00 98.38 87 GLU A O 1
ATOM 663 N N . ASP A 1 88 ? 10.777 -0.276 -5.445 1.00 98.50 88 ASP A N 1
ATOM 664 C CA . ASP A 1 88 ? 11.092 0.636 -4.348 1.00 98.50 88 ASP A CA 1
ATOM 665 C C . ASP A 1 88 ? 9.973 0.665 -3.297 1.00 98.50 88 ASP A C 1
ATOM 667 O O . ASP A 1 88 ? 10.238 0.557 -2.100 1.00 98.50 88 ASP A O 1
ATOM 671 N N . TRP A 1 89 ? 8.704 0.691 -3.714 1.00 98.56 89 TRP A N 1
ATOM 672 C CA . TRP A 1 89 ? 7.574 0.627 -2.786 1.00 98.56 89 TRP A CA 1
ATOM 673 C C . TRP A 1 89 ? 7.553 -0.669 -1.975 1.00 98.56 89 TRP A C 1
ATOM 675 O O . TRP A 1 89 ? 7.314 -0.632 -0.767 1.00 98.56 89 TRP A O 1
ATOM 685 N N . ILE A 1 90 ? 7.846 -1.813 -2.600 1.00 98.31 90 ILE A N 1
ATOM 686 C CA . ILE A 1 90 ? 7.954 -3.104 -1.904 1.00 98.31 90 ILE A CA 1
ATOM 687 C C . ILE A 1 90 ? 9.134 -3.089 -0.922 1.00 98.31 90 ILE A C 1
ATOM 689 O O . ILE A 1 90 ? 9.008 -3.588 0.200 1.00 98.31 90 ILE A O 1
ATOM 693 N N . ALA A 1 91 ? 10.275 -2.512 -1.307 1.00 98.19 91 ALA A N 1
ATOM 694 C CA . ALA A 1 91 ? 11.441 -2.389 -0.435 1.00 98.19 91 ALA A CA 1
ATOM 695 C C . ALA A 1 91 ? 11.148 -1.504 0.786 1.00 98.19 91 ALA A C 1
ATOM 697 O O . ALA A 1 91 ? 11.418 -1.908 1.919 1.00 98.19 91 ALA A O 1
ATOM 698 N N . GLN A 1 92 ? 10.520 -0.346 0.578 1.00 98.25 92 GLN A N 1
ATOM 699 C CA . GLN A 1 92 ? 10.061 0.530 1.654 1.00 98.25 92 GLN A CA 1
ATOM 700 C C . GLN A 1 92 ? 9.028 -0.168 2.551 1.00 98.25 92 GLN A C 1
ATOM 702 O O . GLN A 1 92 ? 9.105 -0.077 3.774 1.00 98.25 92 GLN A O 1
ATOM 707 N N . ALA A 1 93 ? 8.085 -0.921 1.982 1.00 97.69 93 ALA A N 1
ATOM 708 C CA . ALA A 1 93 ? 7.073 -1.639 2.755 1.00 97.69 93 ALA A CA 1
ATOM 709 C C . ALA A 1 93 ? 7.687 -2.671 3.718 1.00 97.69 93 ALA A C 1
ATOM 711 O O . ALA A 1 93 ? 7.241 -2.795 4.863 1.00 97.69 93 ALA A O 1
ATOM 712 N N . LYS A 1 94 ? 8.749 -3.368 3.285 1.00 97.06 94 LYS A N 1
ATOM 713 C CA . LYS A 1 94 ? 9.495 -4.332 4.113 1.00 97.06 94 LYS A CA 1
ATOM 714 C C . LYS A 1 94 ? 10.164 -3.688 5.328 1.00 97.06 94 LYS A C 1
ATOM 716 O O . LYS A 1 94 ? 10.291 -4.348 6.355 1.00 97.06 94 LYS A O 1
ATOM 721 N N . THR A 1 95 ? 10.589 -2.430 5.228 1.00 96.31 95 THR A N 1
ATOM 722 C CA . THR A 1 95 ? 11.272 -1.724 6.326 1.00 96.31 95 THR A CA 1
ATOM 723 C C . THR A 1 95 ? 10.302 -0.967 7.230 1.00 96.31 95 THR A C 1
ATOM 725 O O . THR A 1 95 ? 10.521 -0.872 8.435 1.00 96.31 95 THR A O 1
ATOM 728 N N . LEU A 1 96 ? 9.218 -0.438 6.662 1.00 94.00 96 LEU A N 1
ATOM 729 C CA . LEU A 1 96 ? 8.333 0.511 7.327 1.00 94.00 96 LEU A CA 1
ATOM 730 C C . LEU A 1 96 ? 7.403 -0.131 8.369 1.00 94.00 96 LEU A C 1
ATOM 732 O O . LEU A 1 96 ? 7.087 0.504 9.381 1.00 94.00 96 LEU A O 1
ATOM 736 N N . GLY A 1 97 ? 6.933 -1.353 8.096 1.00 89.25 97 GLY A N 1
ATOM 737 C CA . GLY A 1 97 ? 5.924 -2.048 8.896 1.00 89.25 97 GLY A CA 1
ATOM 738 C C . GLY A 1 97 ? 4.530 -1.391 8.860 1.00 89.25 97 GLY A C 1
ATOM 739 O O . GLY A 1 97 ? 4.368 -0.164 8.828 1.00 89.25 97 GLY A O 1
ATOM 740 N N . GLY A 1 98 ? 3.484 -2.221 8.886 1.00 91.25 98 GLY A N 1
ATOM 741 C CA . GLY A 1 98 ? 2.095 -1.741 8.941 1.00 91.25 98 GLY A CA 1
ATOM 742 C C . GLY A 1 98 ? 1.723 -1.171 10.314 1.00 91.25 98 GLY A C 1
ATOM 743 O O . GLY A 1 98 ? 2.095 -1.747 11.338 1.00 91.25 98 GLY A O 1
ATOM 744 N N . LYS A 1 99 ? 0.966 -0.066 10.341 1.00 92.62 99 LYS A N 1
ATOM 745 C CA . LYS A 1 99 ? 0.505 0.590 11.586 1.00 92.62 99 LYS A CA 1
ATOM 746 C C . LYS A 1 99 ? -0.937 0.265 11.972 1.00 92.62 99 LYS A C 1
ATOM 748 O O . LYS A 1 99 ? -1.368 0.642 13.062 1.00 92.62 99 LYS A O 1
ATOM 753 N N . ILE A 1 100 ? -1.686 -0.409 11.103 1.00 93.31 100 ILE A N 1
ATOM 754 C CA . ILE A 1 100 ? -3.080 -0.778 11.369 1.00 93.31 100 ILE A CA 1
ATOM 755 C C . ILE A 1 100 ? -3.144 -2.094 12.152 1.00 93.31 100 ILE A C 1
ATOM 757 O O . ILE A 1 100 ? -2.529 -3.094 11.771 1.00 93.31 100 ILE A O 1
ATOM 761 N N . SER A 1 101 ? -3.896 -2.086 13.253 1.00 91.19 101 SER A N 1
ATOM 762 C CA . SER A 1 101 ? -4.315 -3.285 13.977 1.00 91.19 101 SER A CA 1
ATOM 763 C C . SER A 1 101 ? -5.745 -3.660 13.600 1.00 91.19 101 SER A C 1
ATOM 765 O O . SER A 1 101 ? -6.595 -2.786 13.395 1.00 91.19 101 SER A O 1
ATOM 767 N N . TYR A 1 102 ? -5.991 -4.961 13.478 1.00 88.00 102 TYR A N 1
ATOM 768 C CA . TYR A 1 102 ? -7.222 -5.544 12.944 1.00 88.00 102 TYR A CA 1
ATOM 769 C C . TYR A 1 102 ? -8.119 -6.077 14.047 1.00 88.00 102 TYR A C 1
ATOM 771 O O . TYR A 1 102 ? -7.569 -6.574 15.055 1.00 88.00 102 TYR A O 1
#

Secondary structure (DSSP, 8-state):
--SHHHHHHHHHHHTS-HHHHHHHHHHHHHTTSTT--HHHHHHHHHTT--SHHHHHTS-HHHHHHHHHHHHHHH---SSPPPHHHHHHHHHHHHHH------

Radius of gyration: 13.87 Å; chains: 1; bounding box: 34×20×37 Å

Foldseek 3Di:
DQELVVLVVVCVVVVHDSVVSLQVLQLVQLCVQPPRDNLNSVLCVLLVNSHLQSLLVDDLVSSLVSSVVSCVVPVSDPDRDDSVNSVSSNVCSVVPDTRHDD

pLDDT: mean 95.78, std 2.77, range [80.56, 98.56]

Sequence (102 aa):
MASPAARKQWADKAGMPTQEILTLANRADLSRINGVGGAFSDLLEAAGVDTVKELAHRRADNLHQKMLEVNAEKKLTMREPTPAQVEDWIAQAKTLGGKISY